Protein AF-A0A916B8Q6-F1 (afdb_monomer_lite)

Radius of gyration: 15.3 Å; chains: 1; bounding box: 35×34×42 Å

Foldseek 3Di:
DQVVQVVLVVVDVDHAAAAEEEAFDAEDPDDPDPPGDYLVNVVVVCVVVVDDPQQEFEDEPRDGRCPDPLNVDQVDPSRNHRYYYYHCCLVVPDQDENHAEYEYADPDQPPVNVVSSQVRRQPHVVNDDSPDDSSNHYDYHHDPPPDD

Sequence (148 aa):
MQAEADTLQAKTPRYIRPICLVQVERTGNDQREVGFIHAEDAREYLLTLGVREQQIAIRTSAQNDLKEPENLDLLSPTNQVRFIITKQALQEGWDCPFAYVLCSLAPGSSRNAMTQLIGRILRQPETVKTGIAALDECYLNPASRVLR

pLDDT: mean 80.95, std 14.21, range [29.62, 97.44]

Secondary structure (DSSP, 8-state):
-HHHHHHHHHHSS-----EEEEE-SB-TTS---TTS-BHHHHHHHHHHTT--GGGEEEESSS-BGGGSTTTS-SSS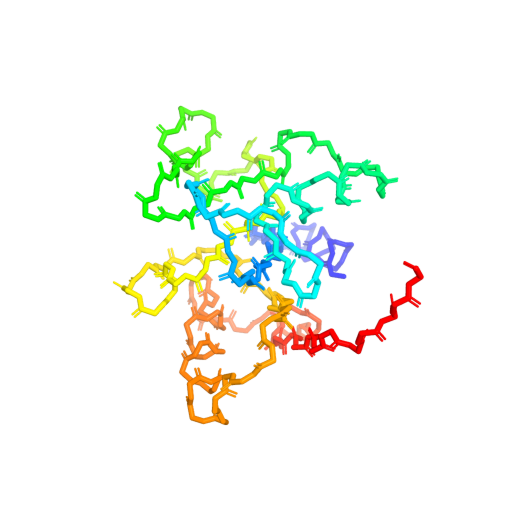TT----EEEESSTTTTT---TTEEEEEE--TT--HHHHHHHHHHH---TTS---S-HHHHS-EEEE------

Structure (mmCIF, N/CA/C/O backbone):
data_AF-A0A916B8Q6-F1
#
_entry.id   AF-A0A916B8Q6-F1
#
loop_
_atom_site.group_PDB
_atom_site.id
_atom_site.type_symbol
_atom_site.label_atom_id
_atom_site.label_alt_id
_atom_site.label_comp_id
_atom_site.label_asym_id
_atom_site.label_entity_id
_atom_site.label_seq_id
_atom_site.pdbx_PDB_ins_code
_atom_site.Cartn_x
_atom_site.Cartn_y
_atom_site.Cartn_z
_atom_site.occupancy
_atom_site.B_iso_or_equiv
_atom_site.auth_seq_id
_atom_site.auth_comp_id
_atom_site.auth_asym_id
_atom_site.auth_atom_id
_atom_site.pdbx_PDB_model_num
ATOM 1 N N . MET A 1 1 ? -8.320 -10.016 7.168 1.00 75.94 1 MET A N 1
ATOM 2 C CA . MET A 1 1 ? -7.740 -8.777 7.741 1.00 75.94 1 MET A CA 1
ATOM 3 C C . MET A 1 1 ? -8.739 -7.629 7.903 1.00 75.94 1 MET A C 1
ATOM 5 O O . MET A 1 1 ? -8.833 -7.108 9.006 1.00 75.94 1 MET A O 1
ATOM 9 N N . GLN A 1 2 ? -9.464 -7.184 6.862 1.00 81.94 2 GLN A N 1
ATOM 10 C CA . GLN A 1 2 ? -10.396 -6.047 7.022 1.00 81.94 2 GLN A CA 1
ATOM 11 C C . GLN A 1 2 ? -11.556 -6.366 7.985 1.00 81.94 2 GLN A C 1
ATOM 13 O O . GLN A 1 2 ? -11.835 -5.570 8.869 1.00 81.94 2 GLN A O 1
ATOM 18 N N . ALA A 1 3 ? -12.165 -7.552 7.883 1.00 83.81 3 ALA A N 1
ATOM 19 C CA . ALA A 1 3 ? -13.268 -7.954 8.762 1.00 83.81 3 ALA A CA 1
ATOM 20 C C . ALA A 1 3 ? -12.866 -8.000 10.252 1.00 83.81 3 ALA A C 1
ATOM 22 O O . ALA A 1 3 ? -13.648 -7.647 11.136 1.00 83.81 3 ALA A O 1
ATOM 23 N N . GLU A 1 4 ? -11.636 -8.419 10.548 1.00 83.19 4 GLU A N 1
ATOM 24 C CA . GLU A 1 4 ? -11.084 -8.432 11.900 1.00 83.19 4 GLU A CA 1
ATOM 25 C C . GLU A 1 4 ? -10.827 -7.013 12.414 1.00 83.19 4 GLU A C 1
ATOM 27 O O . GLU A 1 4 ? -11.100 -6.735 13.582 1.00 83.19 4 GLU A O 1
ATOM 32 N N . ALA A 1 5 ? -10.357 -6.110 11.548 1.00 83.19 5 ALA A N 1
ATOM 33 C CA . ALA A 1 5 ? -10.183 -4.701 11.888 1.00 83.19 5 ALA A CA 1
ATOM 34 C C . ALA A 1 5 ? -11.532 -4.027 12.195 1.00 83.19 5 ALA A C 1
ATOM 36 O O . ALA A 1 5 ? -11.658 -3.351 13.216 1.00 83.19 5 ALA A O 1
ATOM 37 N N . ASP A 1 6 ? -12.561 -4.308 11.393 1.00 85.00 6 ASP A N 1
ATOM 38 C CA . ASP A 1 6 ? -13.925 -3.818 11.619 1.00 85.00 6 ASP A CA 1
ATOM 39 C C . ASP A 1 6 ? -14.492 -4.363 12.945 1.00 85.00 6 ASP A C 1
ATOM 41 O O . ASP A 1 6 ? -15.100 -3.637 13.733 1.00 85.00 6 ASP A O 1
ATOM 45 N N . THR A 1 7 ? -14.229 -5.640 13.246 1.00 86.06 7 THR A N 1
ATOM 46 C CA . THR A 1 7 ? -14.633 -6.272 14.513 1.00 86.06 7 THR A CA 1
ATOM 47 C C . THR A 1 7 ? -13.937 -5.642 15.721 1.00 86.06 7 THR A C 1
ATOM 49 O O . THR A 1 7 ? -14.555 -5.487 16.777 1.00 86.06 7 THR A O 1
ATOM 52 N N . LEU A 1 8 ? -12.654 -5.291 15.595 1.00 84.19 8 LEU A N 1
ATOM 53 C CA . LEU A 1 8 ? -11.896 -4.618 16.650 1.00 84.19 8 LEU A CA 1
ATOM 54 C C . LEU A 1 8 ? -12.422 -3.199 16.890 1.00 84.19 8 LEU A C 1
ATOM 56 O O . LEU A 1 8 ? -12.619 -2.814 18.044 1.00 84.19 8 LEU A O 1
ATOM 60 N N . GLN A 1 9 ? -12.695 -2.449 15.822 1.00 86.12 9 GLN A N 1
ATOM 61 C CA . GLN A 1 9 ? -13.255 -1.100 15.901 1.00 86.12 9 GLN A CA 1
ATOM 62 C C . GLN A 1 9 ? -14.669 -1.097 16.502 1.00 86.12 9 GLN A C 1
ATOM 64 O O . GLN A 1 9 ? -15.037 -0.182 17.229 1.00 86.12 9 GLN A O 1
ATOM 69 N N . ALA A 1 10 ? -15.464 -2.144 16.270 1.00 85.44 10 ALA A N 1
ATOM 70 C CA . ALA A 1 10 ? -16.772 -2.277 16.910 1.00 85.44 10 ALA A CA 1
ATOM 71 C C . ALA A 1 10 ? -16.683 -2.475 18.438 1.00 85.44 10 ALA A C 1
ATOM 73 O O . ALA A 1 10 ? -17.648 -2.212 19.154 1.00 85.44 10 ALA A O 1
ATOM 74 N N . LYS A 1 11 ? -15.543 -2.961 18.946 1.00 86.94 11 LYS A N 1
ATOM 75 C CA . LYS A 1 11 ? -15.336 -3.301 20.366 1.00 86.94 11 LYS A CA 1
ATOM 76 C C . LYS A 1 11 ? -14.443 -2.309 21.108 1.00 86.94 11 LYS A C 1
ATOM 78 O O . LYS A 1 11 ? -14.384 -2.345 22.334 1.00 86.94 11 LYS A O 1
ATOM 83 N N . THR A 1 12 ? -13.713 -1.466 20.386 1.00 82.25 12 THR A N 1
ATOM 84 C CA . THR A 1 12 ? -12.677 -0.584 20.930 1.00 82.25 12 THR A CA 1
ATOM 85 C C . THR A 1 12 ? -12.666 0.739 20.162 1.00 82.25 12 THR A C 1
ATOM 87 O O . THR A 1 12 ? -13.069 0.767 19.005 1.00 82.25 12 THR A O 1
ATOM 90 N N . PRO A 1 13 ? -12.142 1.839 20.727 1.00 81.75 13 PRO A N 1
ATOM 91 C CA . PRO A 1 13 ? -11.993 3.092 19.984 1.00 81.75 13 PRO A CA 1
ATOM 92 C C . PRO A 1 13 ? -10.901 3.032 18.899 1.00 81.75 13 PRO A C 1
ATOM 94 O O . PRO A 1 13 ? -10.623 4.042 18.256 1.00 81.75 13 PRO A O 1
ATOM 97 N N . ARG A 1 14 ? -10.245 1.880 18.702 1.00 80.88 14 ARG A N 1
ATOM 98 C CA . ARG A 1 14 ? -9.126 1.748 17.772 1.00 80.88 14 ARG A CA 1
ATOM 99 C C . ARG A 1 14 ? -9.610 1.622 16.344 1.00 80.88 14 ARG A C 1
ATOM 101 O O . ARG A 1 14 ? -10.338 0.696 15.998 1.00 80.88 14 ARG A O 1
ATOM 108 N N . TYR A 1 15 ? -9.114 2.522 15.508 1.00 85.12 15 TYR A N 1
ATOM 109 C CA . TYR A 1 15 ? -9.283 2.453 14.070 1.00 85.12 15 TYR A CA 1
ATOM 110 C C . TYR A 1 15 ? -8.042 1.841 13.429 1.00 85.12 15 TYR A C 1
ATOM 112 O O . TYR A 1 15 ? -6.936 2.357 13.584 1.00 85.12 15 TYR A O 1
ATOM 120 N N . ILE A 1 16 ? -8.229 0.738 12.708 1.00 84.19 16 ILE A N 1
ATOM 121 C CA . ILE A 1 16 ? -7.176 0.091 11.931 1.00 84.19 16 ILE A CA 1
ATOM 122 C C . ILE A 1 16 ? -7.707 -0.156 10.531 1.00 84.19 16 ILE A C 1
ATOM 124 O O . ILE A 1 16 ? -8.791 -0.703 10.349 1.00 84.19 16 ILE A O 1
ATOM 128 N N . ARG A 1 17 ? -6.919 0.220 9.529 1.00 89.06 17 ARG A N 1
ATOM 129 C CA . ARG A 1 17 ? -7.270 0.019 8.128 1.00 89.06 17 ARG A CA 1
ATOM 130 C C . ARG A 1 17 ? -6.118 -0.622 7.389 1.00 89.06 17 ARG A C 1
ATOM 132 O O . ARG A 1 17 ? -5.247 0.104 6.923 1.00 89.06 17 ARG A O 1
ATOM 139 N N . PRO A 1 18 ? -6.093 -1.956 7.285 1.00 87.31 18 PRO A N 1
ATOM 140 C CA . PRO A 1 18 ? -4.947 -2.636 6.721 1.00 87.31 18 PRO A CA 1
ATOM 141 C C . PRO A 1 18 ? -4.617 -2.155 5.306 1.00 87.31 18 PRO A C 1
ATOM 143 O O . PRO A 1 18 ? -5.465 -2.193 4.414 1.00 87.31 18 PRO A O 1
ATOM 146 N N . ILE A 1 19 ? -3.378 -1.702 5.120 1.00 90.50 19 ILE A N 1
ATOM 147 C CA . ILE A 1 19 ? -2.801 -1.324 3.835 1.00 90.50 19 ILE A CA 1
ATOM 148 C C . ILE A 1 19 ? -1.837 -2.425 3.395 1.00 90.50 19 ILE A C 1
ATOM 150 O O . ILE A 1 19 ? -0.962 -2.869 4.148 1.00 90.50 19 ILE A O 1
ATOM 154 N N . CYS A 1 20 ? -2.009 -2.858 2.150 1.00 89.81 20 CYS A N 1
ATOM 155 C CA . CYS A 1 20 ? -1.103 -3.754 1.457 1.00 89.81 20 CYS A CA 1
ATOM 156 C C . CYS A 1 20 ? -0.088 -2.940 0.654 1.00 89.81 20 CYS A C 1
ATOM 158 O O . CYS A 1 20 ? -0.447 -2.175 -0.244 1.00 89.81 20 CYS A O 1
ATOM 160 N N . LEU A 1 21 ? 1.189 -3.114 0.975 1.00 90.12 21 LEU A N 1
ATOM 161 C CA . LEU A 1 21 ? 2.290 -2.561 0.207 1.00 90.12 21 LEU A CA 1
ATOM 162 C C . LEU A 1 21 ? 2.665 -3.542 -0.895 1.00 90.12 21 LEU A C 1
ATOM 164 O O . LEU A 1 21 ? 3.008 -4.693 -0.627 1.00 90.12 21 LEU A O 1
ATOM 168 N N . VAL A 1 22 ? 2.607 -3.080 -2.137 1.00 90.38 22 VAL A N 1
ATOM 169 C CA . VAL A 1 22 ? 2.975 -3.860 -3.316 1.00 90.38 22 VAL A CA 1
ATOM 170 C C . VAL A 1 22 ? 4.320 -3.354 -3.803 1.00 90.38 22 VAL A C 1
ATOM 172 O O . VAL A 1 22 ? 4.423 -2.253 -4.342 1.00 90.38 22 VAL A O 1
ATOM 175 N N . GLN A 1 23 ? 5.365 -4.144 -3.578 1.00 88.88 23 GLN A N 1
ATOM 176 C CA . GLN A 1 23 ? 6.702 -3.809 -4.031 1.00 88.88 23 GLN A CA 1
ATOM 177 C C . GLN A 1 23 ? 6.915 -4.295 -5.464 1.00 88.88 23 GLN A C 1
ATOM 179 O O . GLN A 1 23 ? 6.893 -5.500 -5.711 1.00 88.88 23 GLN A O 1
ATOM 184 N N . VAL A 1 24 ? 7.158 -3.360 -6.380 1.00 89.69 24 VAL A N 1
ATOM 185 C CA . VAL A 1 24 ? 7.394 -3.605 -7.810 1.00 89.69 24 VAL A CA 1
ATOM 186 C C . VAL A 1 24 ? 8.858 -3.402 -8.193 1.00 89.69 24 VAL A C 1
ATOM 188 O O . VAL A 1 24 ? 9.650 -2.835 -7.437 1.00 89.69 24 VAL A O 1
ATOM 191 N N . GLU A 1 25 ? 9.221 -3.853 -9.391 1.00 89.56 25 GLU A N 1
ATOM 192 C CA . GLU A 1 25 ? 10.596 -3.808 -9.898 1.00 89.56 25 GLU A CA 1
ATOM 193 C C . GLU A 1 25 ? 10.882 -2.542 -10.712 1.00 89.56 25 GLU A C 1
ATOM 195 O O . GLU A 1 25 ? 12.012 -2.041 -10.719 1.00 89.56 25 GLU A O 1
ATOM 200 N N . ARG A 1 26 ? 9.866 -2.001 -11.394 1.00 91.38 26 ARG A N 1
ATOM 201 C CA . ARG A 1 26 ? 10.005 -0.890 -12.347 1.00 91.38 26 ARG A CA 1
ATOM 202 C C . ARG A 1 26 ? 8.935 0.180 -12.158 1.00 91.38 26 ARG A C 1
ATOM 204 O O . ARG A 1 26 ? 7.819 -0.118 -11.738 1.00 91.38 26 ARG A O 1
ATOM 211 N N . THR A 1 27 ? 9.297 1.435 -12.411 1.00 93.31 27 THR A N 1
ATOM 212 C CA . THR A 1 27 ? 8.436 2.604 -12.158 1.00 93.31 27 THR A CA 1
ATOM 213 C C . THR A 1 27 ? 8.778 3.770 -13.087 1.00 93.31 27 THR A C 1
ATOM 215 O O . THR A 1 27 ? 9.917 3.882 -13.537 1.00 93.31 27 THR A O 1
ATOM 218 N N . GLY A 1 28 ? 7.864 4.728 -13.251 1.00 91.81 28 GLY A N 1
ATOM 219 C CA . GLY A 1 28 ? 8.149 5.973 -13.968 1.00 91.81 28 GLY A CA 1
ATOM 220 C C . GLY A 1 28 ? 8.413 5.731 -15.455 1.00 91.81 28 GLY A C 1
ATOM 221 O O . GLY A 1 28 ? 7.565 5.180 -16.144 1.00 91.81 28 GLY A O 1
ATOM 222 N N . ASN A 1 29 ? 9.586 6.153 -15.938 1.00 91.12 29 ASN A N 1
ATOM 223 C CA . ASN A 1 29 ? 9.976 6.014 -17.348 1.00 91.12 29 ASN A CA 1
ATOM 224 C C . ASN A 1 29 ? 10.614 4.651 -17.677 1.00 91.12 29 ASN A C 1
ATOM 226 O O . ASN A 1 29 ? 11.040 4.441 -18.814 1.00 91.12 29 ASN A O 1
ATOM 230 N N . ASP A 1 30 ? 10.731 3.748 -16.697 1.00 89.31 30 ASP A N 1
ATOM 231 C CA . ASP A 1 30 ? 11.217 2.391 -16.936 1.00 89.31 30 ASP A CA 1
ATOM 232 C C . ASP A 1 30 ? 10.305 1.689 -17.962 1.00 89.31 30 ASP A C 1
ATOM 234 O O . ASP A 1 30 ? 9.079 1.723 -17.852 1.00 89.31 30 ASP A O 1
ATOM 238 N N . GLN A 1 31 ? 10.887 1.012 -18.955 1.00 88.06 31 GLN A N 1
ATOM 239 C CA . GLN A 1 31 ? 10.088 0.282 -19.942 1.00 88.06 31 GLN A CA 1
ATOM 240 C C . GLN A 1 31 ? 9.337 -0.889 -19.291 1.00 88.06 31 GLN A C 1
ATOM 242 O O . GLN A 1 31 ? 9.895 -1.618 -18.459 1.00 88.06 31 GLN A O 1
ATOM 247 N N . ARG A 1 32 ? 8.081 -1.081 -19.717 1.00 89.25 32 ARG A N 1
ATOM 248 C CA . ARG A 1 32 ? 7.268 -2.262 -19.405 1.00 89.25 32 ARG A CA 1
ATOM 249 C C . ARG A 1 32 ? 7.758 -3.433 -20.258 1.00 89.25 32 ARG A C 1
ATOM 251 O O . ARG A 1 32 ? 7.364 -3.591 -21.410 1.00 89.25 32 ARG A O 1
ATOM 258 N N . GLU A 1 33 ? 8.688 -4.201 -19.709 1.00 82.25 33 GLU A N 1
ATOM 259 C CA . GLU A 1 33 ? 9.344 -5.326 -20.380 1.00 82.25 33 GLU A CA 1
ATOM 260 C C . GLU A 1 33 ? 8.862 -6.665 -19.816 1.00 82.25 33 GLU A C 1
ATOM 262 O O . GLU A 1 33 ? 8.621 -6.805 -18.616 1.00 82.25 33 GLU A O 1
ATOM 267 N N . VAL A 1 34 ? 8.806 -7.688 -20.673 1.00 74.62 34 VAL A N 1
ATOM 268 C CA . VAL A 1 34 ? 8.477 -9.054 -20.252 1.00 74.62 34 VAL A CA 1
ATOM 269 C C . VAL A 1 34 ? 9.480 -9.529 -19.201 1.00 74.62 34 VAL A C 1
ATOM 271 O O . VAL A 1 34 ? 10.689 -9.547 -19.424 1.00 74.62 34 VAL A O 1
ATOM 274 N N . GLY A 1 35 ? 8.956 -9.962 -18.055 1.00 77.06 35 GLY A N 1
ATOM 275 C CA . GLY A 1 35 ? 9.746 -10.506 -16.956 1.00 77.06 35 GLY A CA 1
ATOM 276 C C . GLY A 1 35 ? 10.006 -9.536 -15.806 1.00 77.06 35 GLY A C 1
ATOM 277 O O . GLY A 1 35 ? 10.478 -10.007 -14.773 1.00 77.06 35 GLY A O 1
ATOM 278 N N . PHE A 1 36 ? 9.654 -8.258 -15.940 1.00 83.56 36 PHE A N 1
ATOM 279 C CA . PHE A 1 36 ? 9.636 -7.306 -14.831 1.00 83.56 36 PHE A CA 1
ATOM 280 C C . PHE A 1 36 ? 8.217 -6.810 -14.590 1.00 83.56 36 PHE A C 1
ATOM 282 O O . PHE A 1 36 ? 7.465 -6.619 -15.540 1.00 83.56 36 PHE A O 1
ATOM 289 N N . ILE A 1 37 ? 7.863 -6.563 -13.332 1.00 88.62 37 ILE A N 1
ATOM 290 C CA . ILE A 1 37 ? 6.564 -5.973 -12.994 1.00 88.62 37 ILE A CA 1
ATOM 291 C C . ILE A 1 37 ? 6.728 -4.465 -12.795 1.00 88.62 37 ILE A C 1
ATOM 293 O O . ILE A 1 37 ? 7.446 -4.018 -11.889 1.00 88.62 37 ILE A O 1
ATOM 297 N N . HIS A 1 38 ? 6.064 -3.678 -13.646 1.00 92.88 38 HIS A N 1
ATOM 298 C CA . HIS A 1 38 ? 5.984 -2.227 -13.515 1.00 92.88 38 HIS A CA 1
ATOM 299 C C . HIS A 1 38 ? 4.869 -1.819 -12.534 1.00 92.88 38 HIS A C 1
ATOM 301 O O . HIS A 1 38 ? 3.899 -2.552 -12.332 1.00 92.88 38 HIS A O 1
ATOM 307 N N . ALA A 1 39 ? 4.976 -0.629 -11.932 1.00 94.12 39 ALA A N 1
ATOM 308 C CA . ALA A 1 39 ? 3.948 -0.084 -11.036 1.00 94.12 39 ALA A CA 1
ATOM 309 C C . ALA A 1 39 ? 2.551 -0.083 -11.667 1.00 94.12 39 ALA A C 1
ATOM 311 O O . ALA A 1 39 ? 1.582 -0.503 -11.041 1.00 94.12 39 ALA A O 1
ATOM 312 N N . GLU A 1 40 ? 2.470 0.340 -12.922 1.00 93.94 40 GLU A N 1
ATOM 313 C CA . GLU A 1 40 ? 1.215 0.338 -13.668 1.00 93.94 40 GLU A CA 1
ATOM 314 C C . GLU A 1 40 ? 0.667 -1.066 -13.940 1.00 93.94 40 GLU A C 1
ATOM 316 O O . GLU A 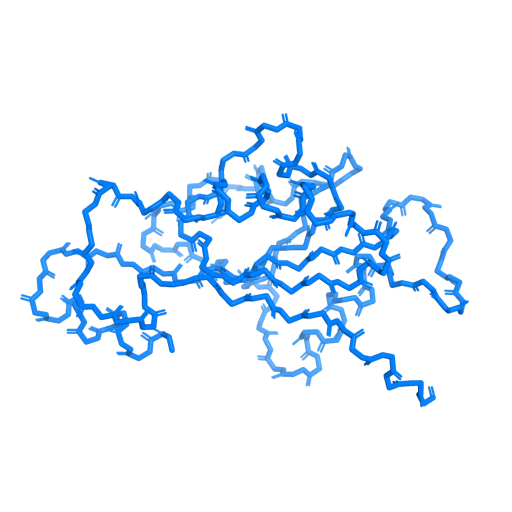1 40 ? -0.539 -1.255 -13.855 1.00 93.94 40 GLU A O 1
ATOM 321 N N . ASP A 1 41 ? 1.516 -2.072 -14.177 1.00 92.81 41 ASP A N 1
ATOM 322 C CA . ASP A 1 41 ? 1.044 -3.452 -14.368 1.00 92.81 41 ASP A CA 1
ATOM 323 C C . ASP A 1 41 ? 0.398 -3.975 -13.076 1.00 92.81 41 ASP A C 1
ATOM 325 O O . ASP A 1 41 ? -0.654 -4.616 -13.094 1.00 92.81 41 ASP A O 1
ATOM 329 N N . ALA A 1 42 ? 0.994 -3.644 -11.925 1.00 92.00 42 ALA A N 1
ATOM 330 C CA . ALA A 1 42 ? 0.414 -3.950 -10.623 1.00 92.00 42 ALA A CA 1
ATOM 331 C C . ALA A 1 42 ? -0.896 -3.179 -10.378 1.00 92.00 42 ALA A C 1
ATOM 333 O O . ALA A 1 42 ? -1.850 -3.756 -9.850 1.00 92.00 42 ALA A O 1
ATOM 334 N N . ARG A 1 43 ? -0.968 -1.899 -10.774 1.00 95.00 43 ARG A N 1
ATOM 335 C CA . ARG A 1 43 ? -2.189 -1.082 -10.683 1.00 95.00 43 ARG A CA 1
ATOM 336 C C . ARG A 1 43 ? -3.307 -1.699 -11.516 1.00 95.00 43 ARG A C 1
ATOM 338 O O . ARG A 1 43 ? -4.381 -1.959 -10.983 1.00 95.00 43 ARG A O 1
ATOM 345 N N . GLU A 1 44 ? -3.044 -1.972 -12.789 1.00 94.44 44 GLU A N 1
ATOM 346 C CA . GLU A 1 44 ? -3.988 -2.586 -13.722 1.00 94.44 44 GLU A CA 1
ATOM 347 C C . GLU A 1 44 ? -4.482 -3.935 -13.191 1.00 94.44 44 GLU A C 1
ATOM 349 O O . GLU A 1 44 ? -5.690 -4.161 -13.126 1.00 94.44 44 GLU A O 1
ATOM 354 N N . TYR A 1 45 ? -3.582 -4.793 -12.703 1.00 92.31 45 TYR A N 1
ATOM 355 C CA . TYR A 1 45 ? -3.965 -6.074 -12.114 1.00 92.31 45 TYR A CA 1
ATOM 356 C C . TYR A 1 45 ? -4.905 -5.916 -10.909 1.00 92.31 45 TYR A C 1
ATOM 358 O O . TYR A 1 45 ? -5.933 -6.590 -10.843 1.00 92.31 45 TYR A O 1
ATOM 366 N N . LEU A 1 46 ? -4.623 -4.995 -9.982 1.00 92.31 46 LEU A N 1
ATOM 367 C CA . LEU A 1 46 ? -5.515 -4.715 -8.848 1.00 92.31 46 LEU A CA 1
ATOM 368 C C . LEU A 1 46 ? -6.906 -4.250 -9.305 1.00 92.31 46 LEU A C 1
ATOM 370 O O . LEU A 1 46 ? -7.909 -4.683 -8.734 1.00 92.31 46 LEU A O 1
ATOM 374 N N . LEU A 1 47 ? -6.983 -3.431 -10.358 1.00 93.75 47 LEU A N 1
ATOM 375 C CA . LEU A 1 47 ? -8.263 -3.029 -10.947 1.00 93.75 47 LEU A CA 1
ATOM 376 C C . LEU A 1 47 ? -9.024 -4.232 -11.519 1.00 93.75 47 LEU A C 1
ATOM 378 O O . LEU A 1 47 ? -10.231 -4.339 -11.307 1.00 93.75 47 LEU A O 1
ATOM 382 N N . THR A 1 48 ? -8.337 -5.180 -12.173 1.00 93.06 48 THR A N 1
ATOM 383 C CA . THR A 1 48 ? -8.987 -6.412 -12.669 1.00 93.06 48 THR A CA 1
ATOM 384 C C . THR A 1 48 ? -9.558 -7.285 -11.551 1.00 93.06 48 THR A C 1
ATOM 386 O O . THR A 1 48 ? -10.546 -7.985 -11.763 1.00 93.06 48 THR A O 1
ATOM 389 N N . LEU A 1 49 ? -8.988 -7.207 -10.345 1.00 90.94 49 LEU A N 1
ATOM 390 C CA . LEU A 1 49 ? -9.503 -7.881 -9.150 1.00 90.94 49 LEU A CA 1
ATOM 391 C C . LEU A 1 49 ? -10.694 -7.146 -8.507 1.00 90.94 49 LEU A C 1
ATOM 393 O O . LEU A 1 49 ? -11.203 -7.593 -7.479 1.00 90.94 49 LEU A O 1
ATOM 397 N N . GLY A 1 50 ? -11.143 -6.028 -9.086 1.00 93.81 50 GLY A N 1
ATOM 398 C CA . GLY A 1 50 ? -12.266 -5.234 -8.588 1.00 93.81 50 GLY A CA 1
ATOM 399 C C . GLY A 1 50 ? -11.894 -4.218 -7.505 1.00 93.81 50 GLY A C 1
ATOM 400 O O . GLY A 1 50 ? -12.787 -3.655 -6.868 1.00 93.81 50 GLY A O 1
ATOM 401 N N . VAL A 1 51 ? -10.602 -3.962 -7.276 1.00 94.00 51 VAL A N 1
ATOM 402 C CA . VAL A 1 51 ? -10.170 -2.866 -6.397 1.00 94.00 51 VAL A CA 1
ATOM 403 C C . VAL A 1 51 ? -10.509 -1.539 -7.075 1.00 94.00 51 VAL A C 1
ATOM 405 O O . VAL A 1 51 ? -10.252 -1.359 -8.261 1.00 94.00 51 VAL A O 1
ATOM 408 N N . ARG A 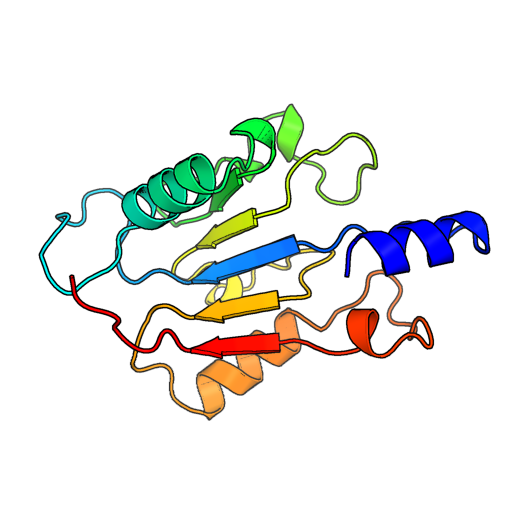1 52 ? -11.099 -0.592 -6.339 1.00 96.88 52 ARG A N 1
ATOM 409 C CA . ARG A 1 52 ? -11.451 0.724 -6.897 1.00 96.88 52 ARG A CA 1
ATOM 410 C C . ARG A 1 52 ? -10.213 1.610 -7.001 1.00 96.88 52 ARG A C 1
ATOM 412 O O . ARG A 1 52 ? -9.338 1.533 -6.142 1.00 96.88 52 ARG A O 1
ATOM 419 N N . GLU A 1 53 ? -10.178 2.513 -7.980 1.00 95.62 53 GLU A N 1
ATOM 420 C CA . GLU A 1 53 ? -9.032 3.413 -8.192 1.00 95.62 53 GLU A CA 1
ATOM 421 C C . GLU A 1 53 ? -8.667 4.217 -6.940 1.00 95.62 53 GLU A C 1
ATOM 423 O O . GLU A 1 53 ? -7.497 4.304 -6.593 1.00 95.62 53 GLU A O 1
ATOM 428 N N . GLN A 1 54 ? -9.660 4.703 -6.187 1.00 95.75 54 GLN A N 1
ATOM 429 C CA . GLN A 1 54 ? -9.447 5.486 -4.959 1.00 95.75 54 GLN A CA 1
ATOM 430 C C . GLN A 1 54 ? -8.823 4.668 -3.815 1.00 95.75 54 GLN A C 1
ATOM 432 O O . GLN A 1 54 ? -8.473 5.211 -2.770 1.00 95.75 54 GLN A O 1
ATOM 437 N N . GLN A 1 55 ? -8.740 3.345 -3.969 1.00 96.56 55 GLN A N 1
ATOM 438 C CA . GLN A 1 55 ? -8.120 2.451 -2.997 1.00 96.56 55 GLN A CA 1
ATOM 439 C C . GLN A 1 55 ? -6.667 2.121 -3.351 1.00 96.56 55 GLN A C 1
ATOM 441 O O . GLN A 1 55 ? -6.003 1.463 -2.547 1.00 96.56 55 GLN A O 1
ATOM 446 N N . ILE A 1 56 ? -6.175 2.561 -4.512 1.00 97.06 56 ILE A N 1
ATOM 447 C CA . ILE A 1 56 ? -4.828 2.289 -5.012 1.00 97.06 56 ILE A CA 1
ATOM 448 C C . ILE A 1 56 ? -4.069 3.611 -5.111 1.00 97.06 56 ILE A C 1
ATOM 450 O O . ILE A 1 56 ? -4.540 4.550 -5.740 1.00 97.06 56 ILE A O 1
ATOM 454 N N . ALA A 1 57 ? -2.876 3.665 -4.529 1.00 97.44 57 ALA A N 1
ATOM 455 C CA . ALA A 1 57 ? -1.963 4.794 -4.671 1.00 97.44 57 ALA A CA 1
ATOM 456 C C . ALA A 1 57 ? -0.575 4.313 -5.109 1.00 97.44 57 ALA A C 1
ATOM 458 O O . ALA A 1 57 ? -0.116 3.245 -4.700 1.00 97.44 57 ALA A O 1
ATOM 459 N N . ILE A 1 58 ? 0.126 5.107 -5.910 1.00 96.44 58 ILE A N 1
ATOM 460 C CA . ILE A 1 58 ? 1.515 4.878 -6.306 1.00 96.44 58 ILE A CA 1
ATOM 461 C C . ILE A 1 58 ? 2.419 5.842 -5.534 1.00 96.44 58 ILE A C 1
ATOM 463 O O . ILE A 1 58 ? 2.265 7.064 -5.576 1.00 96.44 58 ILE A O 1
ATOM 467 N N . ARG A 1 59 ? 3.412 5.282 -4.835 1.00 94.75 59 ARG A N 1
ATOM 468 C CA . ARG A 1 59 ? 4.459 6.030 -4.130 1.00 94.75 59 ARG A CA 1
ATOM 469 C C . ARG A 1 59 ? 5.837 5.567 -4.585 1.00 94.75 59 ARG A C 1
ATOM 471 O O . ARG A 1 59 ? 6.411 4.609 -4.065 1.00 94.75 59 ARG A O 1
ATOM 478 N N . THR A 1 60 ? 6.395 6.292 -5.538 1.00 92.62 60 THR A N 1
ATOM 479 C CA . THR A 1 60 ? 7.725 6.083 -6.117 1.00 92.62 60 THR A CA 1
ATOM 480 C C . THR A 1 60 ? 8.498 7.406 -6.124 1.00 92.62 60 THR A C 1
ATOM 482 O O . THR A 1 60 ? 8.014 8.427 -5.624 1.00 92.62 60 THR A O 1
ATOM 485 N N . SER A 1 61 ? 9.723 7.402 -6.648 1.00 90.19 61 SER A N 1
ATOM 486 C CA . SER A 1 61 ? 10.477 8.636 -6.889 1.00 90.19 61 SER A CA 1
ATOM 487 C C . SER A 1 61 ? 9.871 9.471 -8.025 1.00 90.19 61 SER A C 1
ATOM 489 O O . SER A 1 61 ? 9.931 10.696 -7.970 1.00 90.19 61 SER A O 1
ATOM 491 N N . ALA A 1 62 ? 9.255 8.820 -9.018 1.00 90.62 62 ALA A N 1
ATOM 492 C CA . ALA A 1 62 ? 8.649 9.465 -10.183 1.00 90.62 62 ALA A CA 1
ATOM 493 C C . ALA A 1 62 ? 7.204 9.938 -9.942 1.00 90.62 62 ALA A C 1
ATOM 495 O O . ALA A 1 62 ? 6.777 10.918 -10.542 1.00 90.62 62 ALA A O 1
ATOM 496 N N . GLN A 1 63 ? 6.459 9.260 -9.065 1.00 93.88 63 GLN A N 1
ATOM 497 C CA . GLN A 1 63 ? 5.040 9.518 -8.815 1.00 93.88 63 GLN A CA 1
ATOM 498 C C . GLN A 1 63 ? 4.720 9.425 -7.326 1.00 93.88 63 GLN A C 1
ATOM 500 O O . GLN A 1 63 ? 5.234 8.555 -6.621 1.00 93.88 63 GLN A O 1
ATOM 505 N N . ASN A 1 64 ? 3.873 10.324 -6.831 1.00 94.88 64 ASN A N 1
ATOM 506 C CA . ASN A 1 64 ? 3.471 10.327 -5.433 1.00 94.88 64 ASN A CA 1
ATOM 507 C C . ASN A 1 64 ? 2.010 10.753 -5.271 1.00 94.88 64 ASN A C 1
ATOM 509 O O . ASN A 1 64 ? 1.734 11.904 -4.936 1.00 94.88 64 ASN A O 1
ATOM 513 N N . ASP A 1 65 ? 1.109 9.788 -5.423 1.00 95.81 65 ASP A N 1
ATOM 514 C CA . ASP A 1 65 ? -0.340 9.984 -5.282 1.00 95.81 65 ASP A CA 1
ATOM 515 C C . ASP A 1 65 ? -0.745 10.317 -3.836 1.00 95.81 65 ASP A C 1
ATOM 517 O O . ASP A 1 65 ? -1.856 10.772 -3.580 1.00 95.81 65 ASP A O 1
ATOM 521 N N . LEU A 1 66 ? 0.158 10.117 -2.867 1.00 93.75 66 LEU A N 1
ATOM 522 C CA . LEU A 1 66 ? -0.063 10.462 -1.459 1.00 93.75 66 LEU A CA 1
ATOM 523 C C . LEU A 1 66 ? 0.099 11.965 -1.183 1.00 93.75 66 LEU A C 1
ATOM 525 O O . LEU A 1 66 ? -0.062 12.394 -0.044 1.00 93.75 66 LEU A O 1
ATOM 529 N N . LYS A 1 67 ? 0.459 12.768 -2.193 1.00 93.12 67 LYS A N 1
ATOM 530 C CA . LYS A 1 67 ? 0.412 14.237 -2.113 1.00 93.12 67 LYS A CA 1
ATOM 531 C C . LYS A 1 67 ? -0.952 14.808 -2.488 1.00 93.12 67 LYS A C 1
ATOM 533 O O . LYS A 1 67 ? -1.186 15.981 -2.203 1.00 93.12 67 LYS A O 1
ATOM 538 N N . GLU A 1 68 ? -1.817 14.010 -3.109 1.00 92.44 68 GLU A N 1
ATOM 539 C CA . GLU A 1 68 ? -3.161 14.452 -3.460 1.00 92.44 68 GLU A CA 1
ATOM 540 C C . GLU A 1 68 ? -3.990 14.700 -2.188 1.00 92.44 68 GLU A C 1
ATOM 542 O O . GLU A 1 68 ? -3.852 13.942 -1.216 1.00 92.44 68 GLU A O 1
ATOM 547 N N . PRO A 1 69 ? -4.843 15.742 -2.152 1.00 90.81 69 PRO A N 1
ATOM 548 C CA . PRO A 1 69 ? -5.591 16.123 -0.952 1.00 90.81 69 PRO A CA 1
ATOM 549 C C . PRO A 1 69 ? -6.390 14.976 -0.317 1.00 90.81 69 PRO A C 1
ATOM 551 O O . PRO A 1 69 ? -6.441 14.862 0.907 1.00 90.81 69 PRO A O 1
ATOM 554 N N . GLU A 1 70 ? -6.980 14.100 -1.128 1.00 90.06 70 GLU A N 1
ATOM 555 C CA . GLU A 1 70 ? -7.758 12.939 -0.685 1.00 90.06 70 GLU A CA 1
ATOM 556 C C . GLU A 1 70 ? -6.920 11.827 -0.031 1.00 90.06 70 GLU A C 1
ATOM 558 O O . GLU A 1 70 ? -7.456 11.030 0.745 1.00 90.06 70 GLU A O 1
ATOM 563 N N . ASN A 1 71 ? -5.613 11.785 -0.310 1.00 92.31 71 ASN A N 1
ATOM 564 C CA . ASN A 1 71 ? -4.698 10.733 0.138 1.00 92.31 71 ASN A CA 1
ATOM 565 C C . ASN A 1 71 ? -3.670 11.221 1.168 1.00 92.31 71 ASN A C 1
ATOM 567 O O . ASN A 1 71 ? -2.947 10.395 1.731 1.00 92.31 71 ASN A O 1
ATOM 571 N N . LEU A 1 72 ? -3.616 12.534 1.416 1.00 90.50 72 LEU A N 1
ATOM 572 C CA . LEU A 1 72 ? -2.590 13.199 2.218 1.00 90.50 72 LEU A CA 1
ATOM 573 C C . LEU A 1 72 ? -2.505 12.661 3.652 1.00 90.50 72 LEU A C 1
ATOM 575 O O . LEU A 1 72 ? -1.413 12.442 4.176 1.00 90.50 72 LEU A O 1
ATOM 579 N N . ASP A 1 73 ? -3.659 12.426 4.278 1.00 91.94 73 ASP A N 1
ATOM 580 C CA . ASP A 1 73 ? -3.746 11.848 5.616 1.00 91.94 73 ASP A CA 1
ATOM 581 C C . ASP A 1 73 ? -4.166 10.374 5.543 1.00 91.94 73 ASP A C 1
ATOM 583 O O . ASP A 1 73 ? -5.346 10.039 5.406 1.00 91.94 73 ASP A O 1
ATOM 587 N N . LEU A 1 74 ? -3.185 9.473 5.636 1.00 90.81 74 LEU A N 1
ATOM 588 C CA . LEU A 1 74 ? -3.425 8.029 5.661 1.00 90.81 74 LEU A CA 1
ATOM 589 C C . LEU A 1 74 ? -4.064 7.546 6.974 1.00 90.81 74 LEU A C 1
ATOM 591 O O . LEU A 1 74 ? -4.684 6.483 6.967 1.00 90.81 74 LEU A O 1
ATOM 595 N N . LEU A 1 75 ? -3.958 8.289 8.079 1.00 89.88 75 LEU A N 1
ATOM 596 C CA . LEU A 1 75 ? -4.594 7.926 9.351 1.00 89.88 75 LEU A CA 1
ATOM 597 C C . LEU A 1 75 ? -6.081 8.295 9.375 1.00 89.88 75 LEU A C 1
ATOM 599 O O . LEU A 1 75 ? -6.851 7.672 10.109 1.00 89.88 75 LEU A O 1
ATOM 603 N N . SER A 1 76 ? -6.498 9.249 8.537 1.00 91.31 76 SER A N 1
ATOM 604 C CA . SER A 1 76 ? -7.893 9.670 8.429 1.00 91.31 76 SER A CA 1
ATOM 605 C C . SER A 1 76 ? -8.832 8.494 8.118 1.00 91.31 76 SER A C 1
ATOM 607 O O . SER A 1 76 ? -8.588 7.751 7.159 1.00 91.31 76 SER A O 1
ATOM 609 N N . PRO A 1 77 ? -9.964 8.352 8.834 1.00 88.31 77 PRO A N 1
ATOM 610 C CA . PRO A 1 77 ? -10.991 7.360 8.526 1.00 88.31 77 PRO A CA 1
ATOM 611 C C . PRO A 1 77 ? -11.621 7.502 7.138 1.00 88.31 77 PRO A C 1
ATOM 613 O O . PRO A 1 77 ? -12.077 6.513 6.568 1.00 88.31 77 PRO A O 1
ATOM 616 N N . THR A 1 78 ? -11.626 8.710 6.570 1.00 90.56 78 THR A N 1
ATOM 617 C CA . THR A 1 78 ? -12.220 8.975 5.250 1.00 90.56 78 THR A CA 1
ATOM 618 C C . THR A 1 78 ? -11.311 8.569 4.094 1.00 90.56 78 THR A C 1
ATOM 620 O O . THR A 1 78 ? -11.784 8.429 2.966 1.00 90.56 78 THR A O 1
ATOM 623 N N . ASN A 1 79 ? -10.024 8.335 4.359 1.00 94.06 79 ASN A N 1
ATOM 624 C CA . ASN A 1 79 ? -9.081 7.919 3.334 1.00 94.06 79 ASN A CA 1
ATOM 625 C C . ASN A 1 79 ? -9.401 6.482 2.861 1.00 94.06 79 ASN A C 1
ATOM 627 O O . AS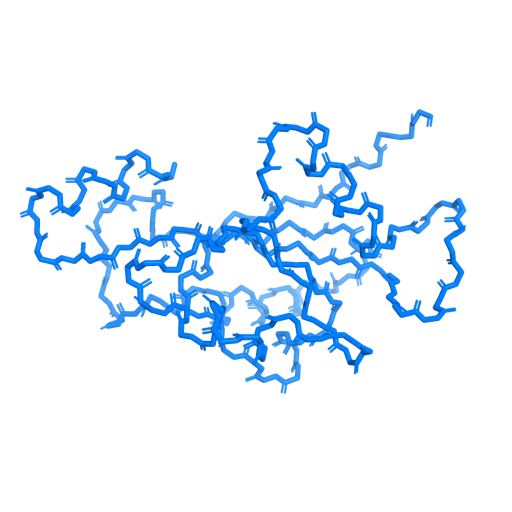N A 1 79 ? -9.684 5.559 3.641 1.00 94.06 79 ASN A O 1
ATOM 631 N N . GLN A 1 80 ? -9.419 6.291 1.545 1.00 94.75 80 GLN A N 1
ATOM 632 C CA . GLN A 1 80 ? -9.850 5.040 0.925 1.00 94.75 80 GLN A CA 1
ATOM 633 C C . GLN A 1 80 ? -8.691 4.135 0.515 1.00 94.75 80 GLN A C 1
ATOM 635 O O . GLN A 1 80 ? -8.936 2.962 0.230 1.00 94.75 80 GLN A O 1
ATOM 640 N N . VAL A 1 81 ? -7.447 4.606 0.587 1.00 96.19 81 VAL A N 1
ATOM 641 C CA . VAL A 1 81 ? -6.265 3.830 0.213 1.00 96.19 81 VAL A CA 1
ATOM 642 C C . VAL A 1 81 ? -6.203 2.531 1.021 1.00 96.19 81 VAL A C 1
ATOM 644 O O . VAL A 1 81 ? -6.319 2.521 2.253 1.00 96.19 81 VAL A O 1
ATOM 647 N N . ARG A 1 82 ? -6.075 1.419 0.293 1.00 94.56 82 ARG A N 1
ATOM 648 C CA . ARG A 1 82 ? -5.882 0.049 0.796 1.00 94.56 82 ARG A CA 1
ATOM 649 C C . ARG A 1 82 ? -4.651 -0.614 0.182 1.00 94.56 82 ARG A C 1
ATOM 651 O O . ARG A 1 82 ? -4.103 -1.528 0.785 1.00 94.56 82 ARG A O 1
ATOM 658 N N . PHE A 1 83 ? -4.209 -0.156 -0.985 1.00 94.75 83 PHE A N 1
ATOM 659 C CA . PHE A 1 83 ? -3.030 -0.658 -1.678 1.00 94.75 83 PHE A CA 1
ATOM 660 C C . PHE A 1 83 ? -2.100 0.500 -2.006 1.00 94.75 83 PHE A C 1
ATOM 662 O O . PHE A 1 83 ? -2.541 1.510 -2.553 1.00 94.75 83 PHE A O 1
ATOM 669 N N . ILE A 1 84 ? -0.815 0.346 -1.691 1.00 95.12 84 ILE A N 1
ATOM 670 C CA . ILE A 1 84 ? 0.208 1.307 -2.098 1.00 95.12 84 ILE A CA 1
ATOM 671 C C . ILE A 1 84 ? 1.294 0.574 -2.867 1.00 95.12 84 ILE A C 1
ATOM 673 O O . ILE A 1 84 ? 1.962 -0.314 -2.338 1.00 95.12 84 ILE A O 1
ATOM 677 N N . ILE A 1 85 ? 1.470 0.961 -4.123 1.00 94.56 85 ILE A N 1
ATOM 678 C CA . ILE A 1 85 ? 2.476 0.407 -5.018 1.00 94.56 85 ILE A CA 1
ATOM 679 C C . ILE A 1 85 ? 3.751 1.231 -4.869 1.00 94.56 85 ILE A C 1
ATOM 681 O O . ILE A 1 85 ? 3.738 2.457 -4.981 1.00 94.56 85 ILE A O 1
ATOM 685 N N . THR A 1 86 ? 4.870 0.569 -4.600 1.00 92.62 86 THR A N 1
ATOM 686 C CA . THR A 1 86 ? 6.159 1.231 -4.391 1.00 92.62 86 THR A CA 1
ATOM 687 C C . THR A 1 86 ? 7.316 0.383 -4.900 1.00 92.62 86 THR A C 1
ATOM 689 O O . THR A 1 86 ? 7.187 -0.820 -5.072 1.00 92.62 86 THR A O 1
ATOM 692 N N . LYS A 1 87 ? 8.476 0.998 -5.129 1.00 89.00 87 LYS A N 1
ATOM 693 C CA . LYS A 1 87 ? 9.727 0.293 -5.452 1.00 89.00 87 LYS A CA 1
ATOM 694 C C . LYS A 1 87 ? 10.687 0.328 -4.264 1.00 89.00 87 LYS A C 1
ATOM 696 O O . LYS A 1 87 ? 11.105 -0.718 -3.765 1.00 89.00 87 LYS A O 1
ATOM 701 N N . GLN A 1 88 ? 10.984 1.534 -3.770 1.00 83.19 88 GLN A N 1
ATOM 702 C CA . GLN A 1 88 ? 12.004 1.766 -2.737 1.00 83.19 88 GLN A CA 1
ATOM 703 C C . GLN A 1 88 ? 11.598 2.744 -1.623 1.00 83.19 88 GLN A C 1
ATOM 705 O O . GLN A 1 88 ? 12.389 2.946 -0.707 1.00 83.19 88 GLN A O 1
ATOM 710 N N . ALA A 1 89 ? 10.374 3.292 -1.601 1.00 83.06 89 ALA A N 1
ATOM 711 C CA . ALA A 1 89 ? 10.015 4.337 -0.628 1.00 83.06 89 ALA A CA 1
ATOM 712 C C . ALA A 1 89 ? 10.209 3.884 0.834 1.00 83.06 89 ALA A C 1
ATOM 714 O O . ALA A 1 89 ? 10.725 4.630 1.667 1.00 83.06 89 ALA A O 1
ATOM 715 N N . LEU A 1 90 ? 9.880 2.622 1.138 1.00 76.19 90 LEU A N 1
ATOM 716 C CA . LEU A 1 90 ? 10.121 2.044 2.462 1.00 76.19 90 LEU A CA 1
ATOM 717 C C . LEU A 1 90 ? 11.600 1.912 2.812 1.00 76.19 90 LEU A C 1
ATOM 719 O O . LEU A 1 90 ? 11.913 1.905 3.993 1.00 76.19 90 LEU A O 1
ATOM 723 N N . GLN A 1 91 ? 12.507 1.771 1.845 1.00 77.50 91 GLN A N 1
ATOM 724 C CA . GLN A 1 91 ? 13.956 1.724 2.088 1.00 77.50 91 GLN A CA 1
ATOM 725 C C . GLN A 1 91 ? 14.494 3.135 2.362 1.00 77.50 91 GLN A C 1
ATOM 727 O O . GLN A 1 91 ? 15.304 3.326 3.268 1.00 77.50 91 GLN A O 1
ATOM 732 N N . GLU A 1 92 ? 13.927 4.136 1.691 1.00 81.38 92 GLU A N 1
ATOM 733 C CA . GLU A 1 92 ? 14.260 5.563 1.807 1.00 81.38 92 GLU A CA 1
ATOM 734 C C . GLU A 1 92 ? 13.771 6.233 3.104 1.00 81.38 92 GLU A C 1
ATOM 736 O O . GLU A 1 92 ? 13.966 7.428 3.302 1.00 81.38 92 GLU A O 1
ATOM 741 N N . GLY A 1 93 ? 13.156 5.483 4.020 1.00 77.62 93 GLY A N 1
ATOM 742 C CA . GLY A 1 93 ? 12.751 6.004 5.331 1.00 77.62 93 GLY A CA 1
ATOM 743 C C . GLY A 1 93 ? 11.301 6.453 5.403 1.00 77.62 93 GLY A C 1
ATOM 744 O O . GLY A 1 93 ? 10.897 6.970 6.441 1.00 77.62 93 GLY A O 1
ATOM 745 N N . TRP A 1 94 ? 10.511 6.236 4.348 1.00 86.06 94 TRP A N 1
ATOM 746 C CA . TRP A 1 94 ? 9.083 6.503 4.413 1.00 86.06 94 TRP A CA 1
ATOM 747 C C . TRP A 1 94 ? 8.406 5.571 5.424 1.00 86.06 94 TRP A C 1
ATOM 749 O O . TRP A 1 94 ? 8.602 4.353 5.396 1.00 86.06 94 TRP A O 1
ATOM 759 N N . ASP A 1 95 ? 7.619 6.167 6.317 1.00 82.44 95 ASP A N 1
ATOM 760 C CA . ASP A 1 95 ? 6.805 5.459 7.295 1.00 82.44 95 ASP A CA 1
ATOM 761 C C . ASP A 1 95 ? 5.360 5.400 6.796 1.00 82.44 95 ASP A C 1
ATOM 763 O O . ASP A 1 95 ? 4.731 6.436 6.569 1.00 82.44 95 ASP A O 1
ATOM 767 N N . CYS A 1 96 ? 4.855 4.188 6.574 1.00 85.44 96 CYS A N 1
ATOM 768 C CA . CYS A 1 96 ? 3.500 3.973 6.084 1.00 85.44 96 CYS A CA 1
ATOM 769 C C . CYS A 1 96 ? 2.614 3.503 7.243 1.00 85.44 96 CYS A C 1
ATOM 771 O O . CYS A 1 96 ? 2.733 2.343 7.651 1.00 85.44 96 CYS A O 1
ATOM 773 N N . PRO A 1 97 ? 1.705 4.348 7.763 1.00 85.62 97 PRO A N 1
ATOM 774 C CA . PRO A 1 97 ? 0.764 3.906 8.778 1.00 85.62 97 PRO A CA 1
ATOM 775 C C . PRO A 1 97 ? -0.139 2.804 8.220 1.00 85.62 97 PRO A C 1
ATOM 777 O O . PRO A 1 97 ? -0.428 2.755 7.024 1.00 85.62 97 PRO A O 1
ATOM 780 N N . PHE A 1 98 ? -0.576 1.915 9.108 1.00 85.44 98 PHE A N 1
ATOM 781 C CA . PHE A 1 98 ? -1.397 0.751 8.778 1.00 85.44 98 PHE A CA 1
ATOM 782 C C . PHE A 1 98 ? -0.823 -0.191 7.707 1.00 85.44 98 PHE A C 1
ATOM 784 O O . PHE A 1 98 ? -1.582 -0.934 7.089 1.00 85.44 98 PHE A O 1
ATOM 791 N N . ALA A 1 99 ? 0.485 -0.209 7.461 1.00 85.25 99 ALA A N 1
ATOM 792 C CA . ALA A 1 99 ? 1.063 -1.238 6.609 1.00 85.25 99 ALA A CA 1
ATOM 793 C C . ALA A 1 99 ? 1.010 -2.596 7.341 1.00 85.25 99 ALA A C 1
ATOM 795 O O . ALA A 1 99 ? 1.625 -2.756 8.385 1.00 85.25 99 ALA A O 1
ATOM 796 N N . TYR A 1 100 ? 0.278 -3.579 6.810 1.00 79.88 100 TYR A N 1
ATOM 797 C CA . TYR A 1 100 ? 0.174 -4.924 7.421 1.00 79.88 100 TYR A CA 1
ATOM 798 C C . TYR A 1 100 ? 0.591 -6.051 6.481 1.00 79.88 100 TYR A C 1
ATOM 800 O O . TYR A 1 100 ? 0.877 -7.163 6.917 1.00 79.88 100 TYR A O 1
ATOM 808 N N . VAL A 1 101 ? 0.634 -5.786 5.178 1.00 81.06 101 VAL A N 1
ATOM 809 C CA . VAL A 1 101 ? 0.984 -6.790 4.171 1.00 81.06 101 VAL A CA 1
ATOM 810 C C . VAL A 1 101 ? 2.068 -6.228 3.275 1.00 81.06 101 VAL A C 1
ATOM 812 O O . VAL A 1 101 ? 1.952 -5.095 2.811 1.00 81.06 101 VAL A O 1
ATOM 815 N N . LEU A 1 102 ? 3.097 -7.032 3.009 1.00 82.62 102 LEU A N 1
ATOM 816 C CA . LEU A 1 102 ? 4.085 -6.763 1.972 1.00 82.62 102 LEU A CA 1
ATOM 817 C C . LEU A 1 102 ? 3.966 -7.827 0.883 1.00 82.62 102 LEU A C 1
ATOM 819 O O . LEU A 1 102 ? 4.369 -8.976 1.057 1.00 82.62 102 LEU A O 1
ATOM 823 N N . CYS A 1 103 ? 3.446 -7.438 -0.271 1.00 83.69 103 CYS A N 1
ATOM 824 C CA . CYS A 1 103 ? 3.518 -8.243 -1.478 1.00 83.69 103 CYS A CA 1
ATOM 825 C C . CYS A 1 103 ? 4.801 -7.864 -2.222 1.00 83.69 103 CYS A C 1
ATOM 827 O O . CYS A 1 103 ? 4.866 -6.796 -2.829 1.00 83.69 103 CYS A O 1
ATOM 829 N N . SER A 1 104 ? 5.845 -8.692 -2.130 1.00 82.06 104 SER A N 1
ATOM 830 C CA . SER A 1 104 ? 7.113 -8.419 -2.812 1.00 82.06 104 SER A CA 1
ATOM 831 C C . SER A 1 104 ? 7.139 -9.152 -4.147 1.00 82.06 104 SER A C 1
ATOM 833 O O . SER A 1 104 ? 7.280 -10.375 -4.201 1.00 82.06 104 SER A O 1
ATOM 835 N N . LEU A 1 105 ? 6.978 -8.385 -5.226 1.00 76.50 105 LEU A 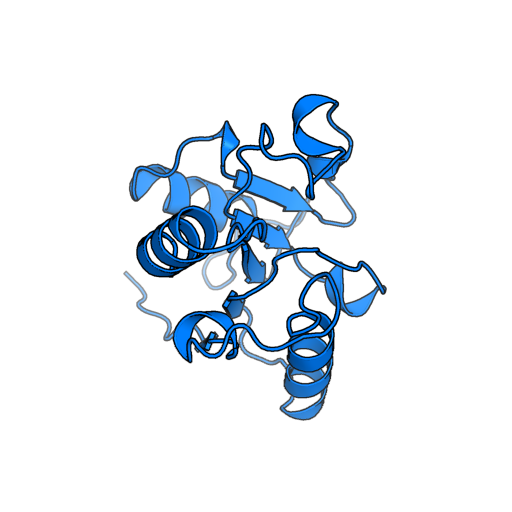N 1
ATOM 836 C CA . LEU A 1 105 ? 7.006 -8.884 -6.600 1.00 76.50 105 LEU A CA 1
ATOM 837 C C . LEU A 1 105 ? 8.423 -8.850 -7.198 1.00 76.50 105 LEU A C 1
ATOM 839 O O . LEU A 1 105 ? 8.617 -9.320 -8.311 1.00 76.50 105 LEU A O 1
ATOM 843 N N . ALA A 1 106 ? 9.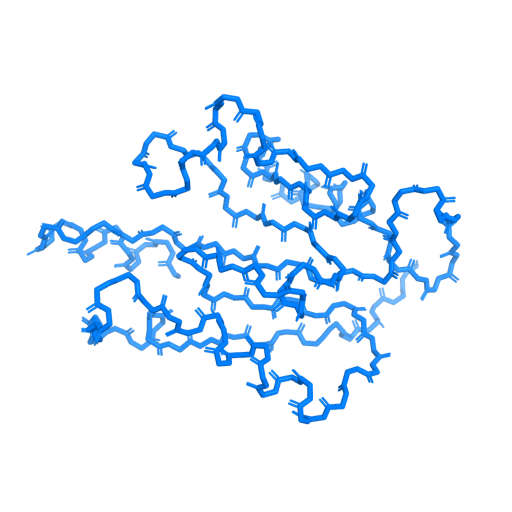407 -8.324 -6.458 1.00 67.69 106 ALA A N 1
ATOM 844 C CA . ALA A 1 106 ? 10.799 -8.195 -6.877 1.00 67.69 106 ALA A CA 1
ATOM 845 C C . ALA A 1 106 ? 11.662 -9.370 -6.358 1.00 67.69 106 ALA A C 1
ATOM 847 O O . ALA A 1 106 ? 12.082 -9.359 -5.191 1.00 67.69 106 ALA A O 1
ATOM 848 N N . PRO A 1 107 ? 11.960 -10.393 -7.184 1.00 56.47 107 PRO A N 1
ATOM 849 C CA . PRO A 1 107 ? 12.855 -11.477 -6.798 1.00 56.47 107 PRO A CA 1
ATOM 850 C C . PRO A 1 107 ? 14.285 -10.938 -6.642 1.00 56.47 107 PRO A C 1
ATOM 852 O O . PRO A 1 107 ? 14.918 -10.536 -7.611 1.00 56.47 107 PRO A O 1
ATOM 855 N N . GLY A 1 108 ? 14.817 -10.928 -5.416 1.00 55.69 108 GLY A N 1
ATOM 856 C CA . GLY A 1 108 ? 16.218 -10.547 -5.174 1.00 55.69 108 GLY A CA 1
ATOM 857 C C . GLY A 1 108 ? 16.492 -9.768 -3.891 1.00 55.69 108 GLY A C 1
ATOM 858 O O . GLY A 1 108 ? 17.654 -9.563 -3.542 1.00 55.69 108 GLY A O 1
ATOM 859 N N . SER A 1 109 ? 15.460 -9.365 -3.147 1.00 57.91 109 SER A N 1
ATOM 860 C CA . SER A 1 109 ? 15.661 -8.764 -1.825 1.00 57.91 109 SER A CA 1
ATOM 861 C C . SER A 1 109 ? 16.321 -9.778 -0.885 1.00 57.91 109 SER A C 1
ATOM 863 O O . SER A 1 109 ? 15.731 -10.805 -0.549 1.00 57.91 109 SER A O 1
ATOM 865 N N . SER A 1 110 ? 17.560 -9.506 -0.463 1.00 59.72 110 SER A N 1
ATOM 866 C CA . SER A 1 110 ? 18.265 -10.343 0.512 1.00 59.72 110 SER A CA 1
ATOM 867 C C . SER A 1 110 ? 17.436 -10.492 1.793 1.00 59.72 110 SER A C 1
ATOM 869 O O . SER A 1 110 ? 16.666 -9.598 2.156 1.00 59.72 110 SER A O 1
ATOM 871 N N . ARG A 1 111 ? 17.609 -11.605 2.521 1.00 62.84 111 ARG A N 1
ATOM 872 C CA . ARG A 1 111 ? 16.900 -11.852 3.792 1.00 62.84 111 ARG A CA 1
ATOM 873 C C . ARG A 1 111 ? 17.013 -10.657 4.753 1.00 62.84 111 ARG A C 1
ATOM 875 O O . ARG A 1 111 ? 16.029 -10.297 5.386 1.00 62.84 111 ARG A O 1
ATOM 882 N N . ASN A 1 112 ? 18.169 -9.992 4.783 1.00 64.12 112 ASN A N 1
ATOM 883 C CA . ASN A 1 112 ? 18.411 -8.817 5.622 1.00 64.12 112 ASN A CA 1
ATOM 884 C C . ASN A 1 112 ? 17.606 -7.587 5.176 1.00 64.12 112 ASN A C 1
ATOM 886 O O . ASN A 1 112 ? 17.020 -6.909 6.019 1.00 64.12 112 ASN A O 1
ATOM 890 N N . ALA A 1 113 ? 17.538 -7.316 3.869 1.00 67.12 113 ALA A N 1
ATOM 891 C CA . ALA A 1 113 ? 16.717 -6.231 3.330 1.00 67.12 113 ALA A CA 1
ATOM 892 C C . ALA A 1 113 ? 15.228 -6.475 3.621 1.00 67.12 113 ALA A C 1
ATOM 894 O O . ALA A 1 113 ? 14.514 -5.563 4.033 1.00 67.12 113 ALA A O 1
ATOM 895 N N . MET A 1 114 ? 14.782 -7.727 3.498 1.00 68.50 114 MET A N 1
ATOM 896 C CA . MET A 1 114 ? 13.414 -8.122 3.820 1.00 68.50 114 MET A CA 1
ATOM 897 C C . MET A 1 114 ? 13.087 -7.924 5.306 1.00 68.50 114 MET A C 1
ATOM 899 O O . MET A 1 114 ? 12.055 -7.349 5.637 1.00 68.50 114 MET A O 1
ATOM 903 N N . THR A 1 115 ? 13.975 -8.333 6.216 1.00 70.12 115 THR A N 1
ATOM 904 C CA . THR A 1 115 ? 13.786 -8.128 7.662 1.00 70.12 115 THR A CA 1
ATOM 905 C C . THR A 1 115 ? 13.707 -6.645 8.030 1.00 70.12 115 THR A C 1
ATOM 907 O O . THR A 1 115 ? 12.870 -6.267 8.848 1.00 70.12 115 THR A O 1
ATOM 910 N N . GLN A 1 116 ? 14.520 -5.787 7.407 1.00 70.31 116 GLN A N 1
ATOM 911 C CA . GLN A 1 116 ? 14.445 -4.338 7.627 1.00 70.31 116 GLN A CA 1
ATOM 912 C C . GLN A 1 116 ? 13.126 -3.740 7.123 1.00 70.31 116 GLN A C 1
ATOM 914 O O . GLN A 1 116 ? 12.541 -2.897 7.801 1.00 70.31 116 GLN A O 1
ATOM 919 N N . LEU A 1 117 ? 12.634 -4.199 5.967 1.00 70.50 117 LEU A N 1
ATOM 920 C CA . LEU A 1 117 ? 11.337 -3.789 5.427 1.00 70.50 117 LEU A CA 1
ATOM 921 C C . LEU A 1 117 ? 10.185 -4.223 6.341 1.00 70.50 117 LEU A C 1
ATOM 923 O O . LEU A 1 117 ? 9.346 -3.399 6.692 1.00 70.50 117 LEU A O 1
ATOM 927 N N . ILE A 1 118 ? 10.184 -5.478 6.799 1.00 71.12 118 ILE A N 1
ATOM 928 C CA . ILE A 1 118 ? 9.183 -5.992 7.747 1.00 71.12 118 ILE A CA 1
ATOM 929 C C . ILE A 1 118 ? 9.189 -5.172 9.044 1.00 71.12 118 ILE A C 1
ATOM 931 O O . ILE A 1 118 ? 8.125 -4.797 9.535 1.00 71.12 118 ILE A O 1
ATOM 935 N N . GLY A 1 119 ? 10.370 -4.825 9.565 1.00 69.88 119 GLY A N 1
ATOM 936 C CA . GLY A 1 119 ? 10.500 -3.983 10.758 1.00 69.88 119 GLY A CA 1
ATOM 937 C C . GLY A 1 119 ? 9.928 -2.569 10.597 1.00 69.88 119 GLY A C 1
ATOM 938 O O . GLY A 1 119 ? 9.554 -1.950 11.589 1.00 69.88 119 GLY A O 1
ATOM 939 N N . ARG A 1 120 ? 9.823 -2.058 9.363 1.00 70.06 120 ARG A N 1
ATOM 940 C CA . ARG A 1 120 ? 9.175 -0.768 9.063 1.00 70.06 120 ARG A CA 1
ATOM 941 C C . ARG A 1 120 ? 7.664 -0.885 8.881 1.00 70.06 120 ARG A C 1
ATOM 943 O O . ARG A 1 120 ? 6.964 0.084 9.136 1.00 70.06 120 ARG A O 1
ATOM 950 N N . ILE A 1 121 ? 7.180 -2.056 8.476 1.00 69.69 121 ILE A N 1
ATOM 951 C CA . ILE A 1 121 ? 5.759 -2.336 8.232 1.00 69.69 121 ILE A CA 1
ATOM 952 C C . ILE A 1 121 ? 5.033 -2.657 9.542 1.00 69.69 121 ILE A C 1
ATOM 954 O O . ILE A 1 121 ? 3.958 -2.136 9.786 1.00 69.69 121 ILE A O 1
ATOM 958 N N . LEU A 1 122 ? 5.653 -3.408 10.457 1.00 63.50 122 LEU A N 1
ATOM 959 C CA . LEU A 1 122 ? 5.047 -3.814 11.737 1.00 63.50 122 LEU A CA 1
ATOM 960 C C . LEU A 1 122 ? 4.887 -2.693 12.784 1.00 63.50 122 LEU A C 1
ATOM 962 O O . LEU A 1 122 ? 4.634 -2.968 13.960 1.00 63.50 122 LEU A O 1
ATOM 966 N N . ARG A 1 123 ? 5.021 -1.422 12.400 1.00 62.97 123 ARG A N 1
ATOM 967 C CA . ARG A 1 123 ? 4.789 -0.302 13.312 1.00 62.97 123 ARG A CA 1
ATOM 968 C C . ARG A 1 123 ? 3.296 -0.014 13.378 1.00 62.97 123 ARG A C 1
ATOM 970 O O . ARG A 1 123 ? 2.771 0.820 12.646 1.00 62.97 123 ARG A O 1
ATOM 977 N N . GLN A 1 124 ? 2.606 -0.731 14.264 1.00 57.22 124 GLN A N 1
ATOM 978 C CA . GLN A 1 124 ? 1.228 -0.394 14.602 1.00 57.22 124 GLN A CA 1
ATOM 979 C C . GLN A 1 124 ? 1.157 1.074 15.047 1.00 57.22 124 GLN A C 1
ATOM 981 O O . GLN A 1 124 ? 1.984 1.490 15.869 1.00 57.22 124 GLN A O 1
ATOM 986 N N . PRO A 1 125 ? 0.172 1.855 14.569 1.00 59.00 125 PRO A N 1
ATOM 987 C CA . PRO A 1 125 ? -0.135 3.122 15.208 1.00 59.00 125 PRO A CA 1
ATOM 988 C C . PRO A 1 125 ? -0.426 2.838 16.685 1.00 59.00 125 PRO A C 1
ATOM 990 O O . PRO A 1 125 ? -1.132 1.888 17.010 1.00 59.00 125 PRO A O 1
ATOM 993 N N . GLU A 1 126 ? 0.195 3.616 17.573 1.00 58.72 126 GLU A N 1
ATOM 994 C CA . GLU A 1 126 ? 0.195 3.443 19.038 1.00 58.72 126 GLU A CA 1
ATOM 995 C C . GLU A 1 126 ? 1.125 2.354 19.613 1.00 58.72 126 GLU A C 1
ATOM 997 O O . GLU A 1 126 ? 1.320 2.336 20.822 1.00 58.72 126 GLU A O 1
ATOM 1002 N N . THR A 1 127 ? 1.792 1.513 18.810 1.00 60.00 127 THR A N 1
ATOM 1003 C CA . THR A 1 127 ? 2.761 0.489 19.291 1.00 60.00 127 THR A CA 1
ATOM 1004 C C . THR A 1 127 ? 2.173 -0.518 20.299 1.00 60.00 127 THR A C 1
ATOM 1006 O O . THR A 1 127 ? 2.860 -0.995 21.202 1.00 60.00 127 THR A O 1
ATOM 1009 N N . VAL A 1 128 ? 0.889 -0.862 20.177 1.00 64.25 128 VAL A N 1
ATOM 1010 C CA . VAL A 1 128 ? 0.223 -1.793 21.102 1.00 64.25 128 VAL A CA 1
ATOM 1011 C C . VAL A 1 128 ? -0.532 -2.860 20.334 1.00 64.25 128 VAL A C 1
ATOM 1013 O O . VAL A 1 128 ? -1.543 -2.549 19.704 1.00 64.25 128 VAL A O 1
ATOM 1016 N N . LYS A 1 129 ? -0.114 -4.115 20.532 1.00 68.25 129 LYS A N 1
ATOM 1017 C CA . LYS A 1 129 ? -0.749 -5.309 19.963 1.00 68.25 129 LYS A CA 1
ATOM 1018 C C . LYS A 1 129 ? -2.269 -5.271 20.102 1.00 68.25 129 LYS A C 1
ATOM 1020 O O . LYS A 1 129 ? -2.806 -4.930 21.157 1.00 68.25 129 LYS A O 1
ATOM 1025 N N . THR A 1 130 ? -2.952 -5.669 19.041 1.00 71.38 130 THR A N 1
ATOM 1026 C CA . THR A 1 130 ? -4.413 -5.774 18.994 1.00 71.38 130 THR A CA 1
ATOM 1027 C C . THR A 1 130 ? -4.920 -7.033 19.693 1.00 71.38 130 THR A C 1
ATOM 1029 O O . THR A 1 130 ? -6.088 -7.089 20.071 1.00 71.38 130 THR A O 1
ATOM 1032 N N . GLY A 1 131 ? -4.053 -8.039 19.874 1.00 71.06 131 GLY A N 1
ATOM 1033 C CA . GLY A 1 131 ? -4.428 -9.367 20.359 1.00 71.06 131 GLY A CA 1
ATOM 1034 C C . GLY A 1 131 ? -5.043 -10.247 19.266 1.00 71.06 131 GLY A C 1
ATOM 1035 O O . GLY A 1 131 ? -5.477 -11.362 19.551 1.00 71.06 131 GLY A O 1
ATOM 1036 N N . ILE A 1 132 ? -5.085 -9.759 18.023 1.00 74.94 132 ILE A N 1
ATOM 1037 C CA . ILE A 1 132 ? -5.602 -10.458 16.850 1.00 74.94 132 ILE A CA 1
ATOM 1038 C C . ILE A 1 132 ? -4.409 -10.777 15.953 1.00 74.94 132 ILE A C 1
ATOM 1040 O O . ILE A 1 132 ? -3.839 -9.876 15.347 1.00 74.94 132 ILE A O 1
ATOM 1044 N N . ALA A 1 133 ? -4.063 -12.061 15.815 1.00 74.25 133 ALA A N 1
ATOM 1045 C CA . ALA A 1 133 ? -2.882 -12.496 15.059 1.00 74.25 133 ALA A CA 1
ATOM 1046 C C . ALA A 1 133 ? -2.821 -11.905 13.636 1.00 74.25 133 ALA A C 1
ATOM 1048 O O . ALA A 1 133 ? -1.799 -11.361 13.235 1.00 74.25 133 ALA A O 1
ATOM 1049 N N . ALA A 1 134 ? -3.948 -11.892 12.914 1.00 70.75 134 ALA A N 1
ATOM 1050 C CA . ALA A 1 134 ? -4.034 -11.338 11.559 1.00 70.75 134 ALA A CA 1
ATOM 1051 C C . ALA A 1 134 ? -3.730 -9.826 11.464 1.00 70.75 134 ALA A C 1
ATOM 1053 O O . ALA A 1 134 ? -3.445 -9.339 10.374 1.00 70.75 134 ALA A O 1
ATOM 1054 N N . LEU A 1 135 ? -3.828 -9.086 12.573 1.00 68.69 135 LEU A N 1
ATOM 1055 C CA . LEU A 1 135 ? -3.500 -7.661 12.680 1.00 68.69 135 LEU A CA 1
ATOM 1056 C C . LEU A 1 135 ? -2.225 -7.420 13.499 1.00 68.69 135 LEU A C 1
ATOM 1058 O O . LEU A 1 135 ? -1.848 -6.277 13.703 1.00 68.69 135 LEU A O 1
ATOM 1062 N N . ASP A 1 136 ? -1.564 -8.462 13.995 1.00 63.06 136 ASP A N 1
ATOM 1063 C CA . ASP A 1 136 ? -0.324 -8.358 14.774 1.00 63.06 136 ASP A CA 1
ATOM 1064 C C . ASP A 1 136 ? 0.883 -8.944 14.010 1.00 63.06 136 ASP A C 1
ATOM 1066 O O . ASP A 1 136 ? 2.020 -8.851 14.475 1.00 63.06 136 ASP A O 1
ATOM 1070 N N . GLU A 1 137 ? 0.649 -9.519 12.827 1.00 65.69 137 GLU A N 1
ATOM 1071 C CA . GLU A 1 137 ? 1.646 -10.149 11.960 1.00 65.69 137 GLU A CA 1
ATOM 1072 C C . GLU A 1 137 ? 1.726 -9.458 10.591 1.00 65.69 137 GLU A C 1
ATOM 1074 O O . GLU A 1 137 ? 0.777 -8.823 10.133 1.00 65.69 137 GLU A O 1
ATOM 1079 N N . CYS A 1 138 ? 2.875 -9.598 9.922 1.00 60.72 138 CYS A N 1
ATOM 1080 C CA . CYS A 1 138 ? 3.079 -9.130 8.554 1.00 60.72 138 CYS A CA 1
ATOM 1081 C C . CYS A 1 138 ? 3.227 -10.331 7.628 1.00 60.72 138 CYS A C 1
ATOM 1083 O O . CYS A 1 138 ? 4.080 -11.196 7.844 1.00 60.72 138 CYS A O 1
ATOM 1085 N N . TYR A 1 139 ? 2.408 -10.364 6.580 1.00 62.31 139 TYR A N 1
ATOM 1086 C CA . TYR A 1 139 ? 2.456 -11.418 5.577 1.00 62.31 139 TYR A CA 1
ATOM 1087 C C . TYR A 1 139 ? 3.331 -10.974 4.413 1.00 62.31 139 TYR A C 1
ATOM 1089 O O . TYR A 1 139 ? 3.049 -9.972 3.751 1.00 62.31 139 TYR A O 1
ATOM 1097 N N . LEU A 1 140 ? 4.387 -11.748 4.167 1.00 61.06 140 LEU A N 1
ATOM 1098 C CA . LEU A 1 140 ? 5.192 -11.646 2.962 1.00 61.06 140 LEU A CA 1
ATOM 1099 C C . LEU A 1 140 ? 4.653 -12.633 1.932 1.00 61.06 140 LEU A C 1
ATOM 1101 O O . LEU A 1 140 ? 4.718 -13.842 2.151 1.00 61.06 140 LEU A O 1
ATOM 1105 N N . ASN A 1 141 ? 4.178 -12.123 0.800 1.00 63.22 141 ASN A N 1
ATOM 1106 C CA . ASN A 1 141 ? 3.881 -12.961 -0.355 1.00 63.22 141 ASN A CA 1
ATOM 1107 C C . ASN A 1 141 ? 4.966 -12.744 -1.420 1.00 63.22 141 ASN A C 1
ATOM 1109 O O . ASN A 1 141 ? 4.904 -11.739 -2.135 1.00 63.22 141 ASN A O 1
ATOM 1113 N N . PRO A 1 142 ? 5.999 -13.606 -1.496 1.00 57.75 142 PRO A N 1
ATOM 1114 C CA . PRO A 1 142 ? 6.917 -13.583 -2.620 1.00 57.75 142 PRO A CA 1
ATOM 1115 C C . PRO A 1 142 ? 6.155 -14.083 -3.846 1.00 57.75 142 PRO A C 1
ATOM 1117 O O . PRO A 1 142 ? 5.629 -15.196 -3.831 1.00 57.75 142 PRO A O 1
ATOM 1120 N N . ALA A 1 143 ? 6.081 -13.283 -4.908 1.00 53.94 143 ALA A N 1
ATOM 1121 C CA . ALA A 1 143 ? 5.450 -13.752 -6.134 1.00 53.94 143 ALA A CA 1
ATOM 1122 C C . ALA A 1 143 ? 6.167 -15.006 -6.653 1.00 53.94 143 ALA A C 1
ATOM 1124 O O . ALA A 1 143 ? 7.316 -14.949 -7.094 1.00 53.94 143 ALA A O 1
ATOM 1125 N N . SER A 1 144 ? 5.481 -16.148 -6.643 1.00 47.09 144 SER A N 1
ATOM 1126 C CA . SER A 1 144 ? 5.815 -17.233 -7.553 1.00 47.09 144 SER A CA 1
ATOM 1127 C C . SER A 1 144 ? 5.384 -16.771 -8.943 1.00 47.09 144 SER A C 1
ATOM 1129 O O . SER A 1 144 ? 4.211 -16.490 -9.176 1.00 47.09 144 SER A O 1
ATOM 1131 N N . ARG A 1 145 ? 6.347 -16.610 -9.859 1.00 48.56 145 ARG A N 1
ATOM 1132 C CA . ARG A 1 145 ? 6.093 -16.266 -11.266 1.00 48.56 145 ARG A CA 1
ATOM 1133 C C . ARG A 1 145 ? 5.107 -17.283 -11.857 1.00 48.56 145 ARG A C 1
ATOM 1135 O O . ARG A 1 145 ? 5.514 -18.343 -12.323 1.00 48.56 145 ARG A O 1
ATOM 1142 N N . VAL A 1 146 ? 3.816 -16.967 -11.860 1.00 36.16 146 VAL A N 1
ATOM 1143 C CA . VAL A 1 146 ? 2.853 -17.620 -12.745 1.00 36.16 146 VAL A CA 1
ATOM 1144 C C . VAL A 1 146 ? 2.913 -16.834 -14.045 1.00 36.16 146 VAL A C 1
ATOM 1146 O O . VAL A 1 146 ? 2.161 -15.891 -14.261 1.00 36.16 146 VAL A O 1
ATOM 1149 N N . LEU A 1 147 ? 3.904 -17.187 -14.867 1.00 33.12 147 LEU A N 1
ATOM 1150 C CA . LEU A 1 147 ? 3.950 -16.802 -16.271 1.00 33.12 147 LEU A CA 1
ATOM 1151 C C . LEU A 1 147 ? 2.695 -17.381 -16.938 1.00 33.12 147 LEU A C 1
ATOM 1153 O O . LEU A 1 147 ? 2.503 -18.600 -16.933 1.00 33.12 147 LEU A O 1
ATOM 1157 N N . ARG A 1 148 ? 1.842 -16.519 -17.482 1.00 29.62 148 ARG A N 1
ATOM 1158 C CA . ARG A 1 148 ? 0.978 -16.874 -18.605 1.00 29.62 148 ARG A CA 1
ATOM 1159 C C . ARG A 1 148 ? 1.372 -16.007 -19.781 1.00 29.62 148 ARG A C 1
ATOM 1161 O O . ARG A 1 148 ? 1.606 -14.804 -19.539 1.00 29.62 148 ARG A O 1
#